Protein AF-A0A9P9IC84-F1 (afdb_monomer)

Secondary structure (DSSP, 8-state):
-HHHHHHHHHHHHHSS--EEEEEEESSTT-HHHHHHHHHHHHTT-SSGGG-EE---SSSS--EEEEEE-HHHHHHHTTSTTEEEEEEPTTBTTBPPP-GGGG----TT--TT-B---PPPTTS---GGGGTT--B--TTTTTT------SS---TT--

Organism: NCBI:txid1079267

pLDDT: mean 73.52, std 15.34, range [48.69, 95.19]

Mean predicted aligned error: 13.51 Å

Foldseek 3Di:
DVVVVVVVVVVVVQPDDFAKKKWFWPDQPDPVLVVVVVVVVCVQDPDPVQWDWDDDPDDDGIMIIHTDRPVVLVVQCPDNGTPHIGGDADDPVHHDDDCVVVDDDDPPDDPQFDDDDDDDPVPPDPPVNCPPVTDRDPCSCPPPDDDDDDPDDDPPDD

Nearest PDB structures (foldseek):
  6u9d-assembly2_X-2  TM=5.155E-01  e=2.986E-01  Saccharomyces cerevisiae
  1wey-assembly1_A  TM=4.799E-01  e=3.177E-01  Mus musculus
  6hyc-assembly2_B  TM=4.790E-01  e=2.029E+00  Homo sapiens
  8s8i-assembly1_j  TM=3.357E-01  e=2.764E+00  Saccharomyces cerevisiae S288C
  8tps-assembly1_A  TM=3.158E-01  e=2.158E+00  Fusarium vanettenii 77-13-4

Radius of gyration: 23.27 Å; Cα contacts (8 Å, |Δi|>4): 144; chains: 1; bounding box: 51×48×62 Å

Sequence (158 aa):
MLVQQKRRLQLRLQQQYLLPYVVYLTEGRNSTMVSELEAVLTGLVEEPADLYASNTNSLGMNFWTLPLNPDEANKLRKDAGVGSVMLQCGSDINPCFDPSTSLMWQEDAESQLSYVSWPNKVDRTPFSDIKGRYYFDDSNGKDVDVWIMDTGATIEHP

Solvent-accessible surface area (backbone atoms only — not comparable to full-atom values): 10230 Å² total; per-residue (Å²): 112,71,68,62,52,52,51,51,50,52,52,52,67,72,52,87,61,68,41,56,27,35,37,31,42,61,59,44,79,45,67,67,57,50,54,54,48,50,55,55,55,57,73,65,44,94,49,76,86,52,55,46,72,54,82,52,92,85,72,72,64,38,37,34,38,34,58,35,38,73,66,55,48,59,51,48,54,69,38,89,60,36,55,42,65,40,76,41,64,71,39,97,92,34,65,54,89,63,68,76,83,72,67,77,85,68,94,82,65,67,99,70,71,45,90,79,76,80,75,64,86,84,57,82,69,55,76,78,76,52,68,84,70,60,53,83,53,94,63,72,62,66,96,60,89,81,87,82,94,70,100,73,77,72,86,83,63,130

Structure (mmCIF, N/CA/C/O backbone):
data_AF-A0A9P9IC84-F1
#
_entry.id   AF-A0A9P9IC84-F1
#
loop_
_atom_site.group_PDB
_atom_site.id
_atom_site.type_symbol
_atom_site.label_atom_id
_atom_site.label_alt_id
_atom_site.label_comp_id
_atom_site.label_asym_id
_atom_site.label_entity_id
_atom_site.label_seq_id
_atom_site.pdbx_PDB_ins_code
_atom_site.Cartn_x
_atom_site.Cartn_y
_atom_site.Cartn_z
_atom_site.occupancy
_atom_site.B_iso_or_equiv
_atom_site.auth_seq_id
_atom_site.auth_comp_id
_atom_site.auth_asym_id
_atom_site.auth_atom_id
_atom_site.pdbx_PDB_model_num
ATOM 1 N N . MET A 1 1 ? -1.487 31.322 32.113 1.00 57.06 1 MET A N 1
ATOM 2 C CA . MET A 1 1 ? -2.520 31.152 31.061 1.00 57.06 1 MET A CA 1
ATOM 3 C C . MET A 1 1 ? -1.970 30.619 29.735 1.00 57.06 1 MET A C 1
ATOM 5 O O . MET A 1 1 ? -2.511 29.631 29.257 1.00 57.06 1 MET A O 1
ATOM 9 N N . LEU A 1 2 ? -0.882 31.169 29.175 1.00 56.03 2 LEU A N 1
ATOM 10 C CA . LEU A 1 2 ? -0.318 30.722 27.883 1.00 56.03 2 LEU A CA 1
ATOM 11 C C . LEU A 1 2 ? 0.085 29.233 27.811 1.00 56.03 2 LEU A C 1
ATOM 13 O O . LEU A 1 2 ? -0.114 28.591 26.784 1.00 56.03 2 LEU A O 1
ATOM 17 N N . VAL A 1 3 ? 0.604 28.654 28.898 1.00 63.59 3 VAL A N 1
ATOM 18 C CA . VAL A 1 3 ? 1.006 27.231 28.936 1.00 63.59 3 VAL A CA 1
ATOM 19 C C . VAL A 1 3 ? -0.207 26.292 28.863 1.00 63.59 3 VAL A C 1
ATOM 21 O O . VAL A 1 3 ? -0.166 25.280 28.171 1.00 63.59 3 VAL A O 1
ATOM 24 N N . GLN A 1 4 ? -1.326 26.650 29.502 1.00 56.31 4 GLN A N 1
ATOM 25 C CA . GLN A 1 4 ? -2.562 25.861 29.438 1.00 56.31 4 GLN A CA 1
ATOM 26 C C . GLN A 1 4 ? -3.266 25.985 28.078 1.00 56.31 4 GLN A C 1
ATOM 28 O O . GLN A 1 4 ? -3.849 25.008 27.616 1.00 56.31 4 GLN A O 1
ATOM 33 N N . GLN A 1 5 ? -3.172 27.141 27.408 1.00 55.41 5 GLN A N 1
ATOM 34 C CA . GLN A 1 5 ? -3.671 27.313 26.038 1.00 55.41 5 GLN A CA 1
ATOM 35 C C . GLN A 1 5 ? -2.848 26.517 25.017 1.00 55.41 5 GLN A C 1
ATOM 37 O O . GLN A 1 5 ? -3.443 25.829 24.193 1.00 55.41 5 GLN A O 1
ATOM 42 N N . LYS A 1 6 ? -1.508 26.508 25.115 1.00 54.41 6 LYS A N 1
ATOM 43 C CA . LYS A 1 6 ? -0.650 25.657 24.264 1.00 54.41 6 LYS A CA 1
ATOM 44 C C . LYS A 1 6 ? -0.914 24.165 24.477 1.00 54.41 6 LYS A C 1
ATOM 46 O O . LYS A 1 6 ? -1.019 23.430 23.503 1.00 54.41 6 LYS A O 1
ATOM 51 N N . ARG A 1 7 ? -1.108 23.728 25.727 1.00 53.84 7 ARG A N 1
ATOM 52 C CA . ARG A 1 7 ? -1.420 22.324 26.047 1.00 53.84 7 ARG A CA 1
ATOM 53 C C . ARG A 1 7 ? -2.807 21.910 25.544 1.00 53.84 7 ARG A C 1
ATOM 55 O O . ARG A 1 7 ? -2.958 20.800 25.058 1.00 53.84 7 ARG A O 1
ATOM 62 N N . ARG A 1 8 ? -3.801 22.808 25.594 1.00 54.12 8 ARG A N 1
ATOM 63 C CA . ARG A 1 8 ? -5.132 22.592 24.994 1.00 54.12 8 ARG A CA 1
ATOM 64 C C . ARG A 1 8 ? -5.100 22.578 23.464 1.00 54.12 8 ARG A C 1
ATOM 66 O O . ARG A 1 8 ? -5.858 21.817 22.880 1.00 54.12 8 ARG A O 1
ATOM 73 N N . LEU A 1 9 ? -4.234 23.369 22.825 1.00 52.88 9 LEU A N 1
ATOM 74 C CA . LEU A 1 9 ? -4.028 23.321 21.373 1.00 52.88 9 LEU A CA 1
ATOM 75 C C . LEU A 1 9 ? -3.306 22.036 20.943 1.00 52.88 9 LEU A C 1
ATOM 77 O O . LEU A 1 9 ? -3.726 21.415 19.980 1.00 52.88 9 LEU A O 1
ATOM 81 N N . GLN A 1 10 ? -2.283 21.595 21.683 1.00 53.53 10 GLN A N 1
ATOM 82 C CA . GLN A 1 10 ? -1.621 20.303 21.450 1.00 53.53 10 GLN A CA 1
ATOM 83 C C . GLN A 1 10 ? -2.564 19.116 21.679 1.00 53.53 10 GLN A C 1
ATOM 85 O O . GLN A 1 10 ? -2.571 18.199 20.872 1.00 53.53 10 GLN A O 1
ATOM 90 N N . LEU A 1 11 ? -3.402 19.149 22.721 1.00 48.69 11 LEU A N 1
ATOM 91 C CA . LEU A 1 11 ? -4.414 18.113 22.967 1.00 48.69 11 LEU A CA 1
ATOM 92 C C . LEU A 1 11 ? -5.549 18.134 21.925 1.00 48.69 11 LEU A C 1
ATOM 94 O O . LEU A 1 11 ? -6.046 17.075 21.565 1.00 48.69 11 LEU A O 1
ATOM 98 N N . ARG A 1 12 ? -5.921 19.308 21.389 1.00 49.94 12 ARG A N 1
ATOM 99 C CA . ARG A 1 12 ? -6.843 19.429 20.239 1.00 49.94 12 ARG A CA 1
ATOM 100 C C . ARG A 1 12 ? -6.223 19.017 18.906 1.00 49.94 12 ARG A C 1
ATOM 102 O O . ARG A 1 12 ? -6.961 18.657 18.011 1.00 49.94 12 ARG A O 1
ATOM 109 N N . LEU A 1 13 ? -4.902 19.086 18.763 1.00 50.75 13 LEU A N 1
ATOM 110 C CA . LEU A 1 13 ? -4.188 18.550 17.601 1.00 50.75 13 LEU A CA 1
ATOM 111 C C . LEU A 1 13 ? -3.962 17.033 17.718 1.00 50.75 13 LEU A C 1
ATOM 113 O O . LEU A 1 13 ? -3.782 16.372 16.705 1.00 50.75 13 LEU A O 1
ATOM 117 N N . GLN A 1 14 ? -3.989 16.482 18.937 1.00 50.88 14 GLN A N 1
ATOM 118 C CA . GLN A 1 14 ? -3.935 15.037 19.194 1.00 50.88 14 GLN A CA 1
ATOM 119 C C . GLN A 1 14 ? -5.298 14.339 19.070 1.00 50.88 14 GLN A C 1
ATOM 121 O O . GLN A 1 14 ? -5.339 13.125 18.913 1.00 50.88 14 GLN A O 1
ATOM 126 N N . GLN A 1 15 ? -6.407 15.079 19.107 1.00 52.25 15 GLN A N 1
ATOM 127 C CA . GLN A 1 15 ? -7.744 14.552 18.838 1.00 52.25 15 GLN A CA 1
ATOM 128 C C . GLN A 1 15 ? -8.185 14.938 17.416 1.00 52.25 15 GLN A C 1
ATOM 130 O O . GLN A 1 15 ? -8.255 16.120 17.105 1.00 52.25 15 GLN A O 1
ATOM 135 N N . GLN A 1 16 ? -8.561 13.934 16.611 1.00 59.78 16 GLN A N 1
ATOM 136 C CA . GLN A 1 16 ? -9.436 14.036 15.421 1.00 59.78 16 GLN A CA 1
ATOM 137 C C . GLN A 1 16 ? -8.843 14.387 14.044 1.00 59.78 16 GLN A C 1
ATOM 139 O O . GLN A 1 16 ? -9.568 14.913 13.206 1.00 59.78 16 GLN A O 1
ATOM 144 N N . TYR A 1 17 ? -7.598 14.029 13.730 1.00 77.62 17 TYR A N 1
ATOM 145 C CA . TYR A 1 17 ? -7.235 13.881 12.313 1.00 77.62 17 TYR A CA 1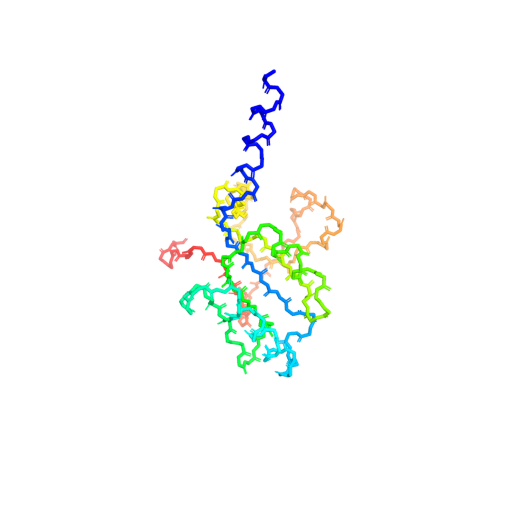
ATOM 146 C C . TYR A 1 17 ? -6.978 12.414 12.021 1.00 77.62 17 TYR A C 1
ATOM 148 O O . TYR A 1 17 ? -5.989 11.838 12.475 1.00 77.62 17 TYR A O 1
ATOM 156 N N . LEU A 1 18 ? -7.933 11.814 11.317 1.00 87.81 18 LEU A N 1
ATOM 157 C CA . LEU A 1 18 ? -7.755 10.511 10.715 1.00 87.81 18 LEU A CA 1
ATOM 158 C C . LEU A 1 18 ? -6.762 10.651 9.563 1.00 87.81 18 LEU A C 1
ATOM 160 O O . LEU A 1 18 ? -6.889 11.549 8.730 1.00 87.81 18 LEU A O 1
ATOM 164 N N . LEU A 1 19 ? -5.764 9.780 9.543 1.00 90.06 19 LEU A N 1
ATOM 165 C CA . LEU A 1 19 ? -4.748 9.735 8.506 1.00 90.06 19 LEU A CA 1
ATOM 166 C C . LEU A 1 19 ? -4.798 8.378 7.810 1.00 90.06 19 LEU A C 1
ATOM 168 O O . LEU A 1 19 ? -5.097 7.382 8.468 1.00 90.06 19 LEU A O 1
ATOM 172 N N . PRO A 1 20 ? -4.491 8.306 6.509 1.00 92.00 20 PRO A N 1
ATOM 173 C CA . PRO A 1 20 ? -4.493 7.038 5.803 1.00 92.00 20 PRO A CA 1
ATOM 174 C C . PRO A 1 20 ? -3.299 6.192 6.254 1.00 92.00 20 PRO A C 1
ATOM 176 O O . PRO A 1 20 ? -2.146 6.606 6.118 1.00 92.00 20 PRO A O 1
ATOM 179 N N . TYR A 1 21 ? -3.560 5.004 6.791 1.00 94.25 21 TYR A N 1
ATOM 180 C CA . TYR A 1 21 ? -2.532 4.030 7.154 1.00 94.25 21 TYR A CA 1
ATOM 181 C C . TYR A 1 21 ? -2.644 2.783 6.288 1.00 94.25 21 TYR A C 1
ATOM 183 O O . TYR A 1 21 ? -3.741 2.358 5.946 1.00 94.25 21 TYR A O 1
ATOM 191 N N . VAL A 1 22 ? -1.498 2.176 5.996 1.00 94.00 22 VAL A N 1
ATOM 192 C CA . VAL A 1 22 ? -1.370 0.841 5.417 1.00 94.00 22 VAL A CA 1
ATOM 193 C C . VAL A 1 22 ? -1.049 -0.146 6.535 1.00 94.00 22 VAL A C 1
ATOM 195 O O . VAL A 1 22 ? -0.108 0.069 7.307 1.00 94.00 22 VAL A O 1
ATOM 198 N N . VAL A 1 23 ? -1.817 -1.226 6.616 1.00 94.38 23 VAL A N 1
ATOM 199 C CA . VAL A 1 23 ? -1.660 -2.301 7.599 1.00 94.38 23 VAL A CA 1
ATOM 200 C C . VAL A 1 23 ? -1.267 -3.582 6.877 1.00 94.38 23 VAL A C 1
ATOM 202 O O . VAL A 1 23 ? -1.912 -3.967 5.905 1.00 94.38 23 VAL A O 1
ATOM 205 N N . TYR A 1 24 ? -0.229 -4.252 7.373 1.00 91.38 24 TYR A N 1
ATOM 206 C CA . TYR A 1 24 ? 0.219 -5.557 6.893 1.00 91.38 24 TYR A CA 1
ATOM 207 C C . TYR A 1 24 ? 0.138 -6.588 8.013 1.00 91.38 24 TYR A C 1
ATOM 209 O O . TYR A 1 24 ? 0.455 -6.288 9.166 1.00 91.38 24 TYR A O 1
ATOM 217 N N . LEU A 1 25 ? -0.209 -7.821 7.658 1.00 89.44 25 LEU A N 1
ATOM 218 C CA . LEU A 1 25 ? -0.117 -8.971 8.555 1.00 89.44 25 LEU A CA 1
ATOM 219 C C . LEU A 1 25 ? 1.331 -9.419 8.758 1.00 89.44 25 LEU A C 1
ATOM 221 O O . LEU A 1 25 ? 2.171 -9.269 7.871 1.00 89.44 25 LEU A O 1
ATOM 225 N N . THR A 1 26 ? 1.590 -10.052 9.900 1.00 85.44 26 THR A N 1
ATOM 226 C CA . THR A 1 26 ? 2.853 -10.764 10.151 1.00 85.44 26 THR A CA 1
ATOM 227 C C . THR A 1 26 ? 2.992 -11.972 9.218 1.00 85.44 26 THR A C 1
ATOM 229 O O . THR A 1 26 ? 4.069 -12.232 8.688 1.00 85.44 26 THR A O 1
ATOM 232 N N . GLU A 1 27 ? 1.882 -12.670 8.955 1.00 79.25 27 GLU A N 1
ATOM 233 C CA . GLU A 1 27 ? 1.802 -13.810 8.037 1.00 79.25 27 GLU A CA 1
ATOM 234 C C . GLU A 1 27 ? 0.710 -13.576 6.983 1.00 79.25 27 GLU A C 1
ATOM 236 O O . GLU A 1 27 ? -0.433 -14.010 7.121 1.00 79.25 27 GLU A O 1
ATOM 241 N N . GLY A 1 28 ? 1.060 -12.893 5.891 1.00 64.94 28 GLY A N 1
ATOM 242 C CA . GLY A 1 28 ? 0.108 -12.410 4.878 1.00 64.94 28 GLY A CA 1
ATOM 243 C C . GLY A 1 28 ? -0.685 -13.461 4.084 1.00 64.94 28 GLY A C 1
ATOM 244 O O . GLY A 1 28 ? -1.402 -13.076 3.165 1.00 64.94 28 GLY A O 1
ATOM 245 N N . ARG A 1 29 ? -0.558 -14.761 4.394 1.00 67.69 29 ARG A N 1
ATOM 246 C CA . ARG A 1 29 ? -1.269 -15.869 3.719 1.00 67.69 29 ARG A CA 1
ATOM 247 C C . ARG A 1 29 ? -2.096 -16.756 4.655 1.00 67.69 29 ARG A C 1
ATOM 249 O O . ARG A 1 29 ? -2.762 -17.670 4.176 1.00 67.69 29 ARG A O 1
ATOM 256 N N . ASN A 1 30 ? -2.051 -16.530 5.968 1.00 80.56 30 ASN A N 1
ATOM 257 C CA . ASN A 1 30 ? -2.829 -17.322 6.914 1.00 80.56 30 ASN A CA 1
ATOM 258 C C . ASN A 1 30 ? -4.289 -16.845 6.889 1.00 80.56 30 ASN A C 1
ATOM 260 O O . ASN A 1 30 ? -4.595 -15.764 7.387 1.00 80.56 30 ASN A O 1
ATOM 264 N N . SER A 1 31 ? -5.187 -17.642 6.300 1.00 81.94 31 SER A N 1
ATOM 265 C CA . SER A 1 31 ? -6.598 -17.269 6.118 1.00 81.94 31 SER A CA 1
ATOM 266 C C . SER A 1 31 ? -7.305 -16.926 7.428 1.00 81.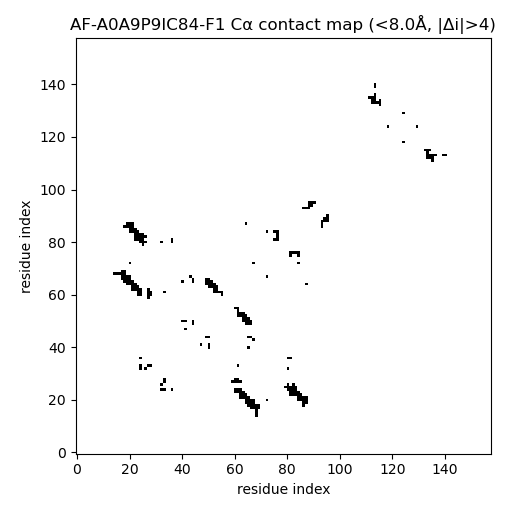94 31 SER A C 1
ATOM 268 O O . SER A 1 31 ? -8.152 -16.041 7.444 1.00 81.94 31 SER A O 1
ATOM 270 N N . THR A 1 32 ? -6.941 -17.588 8.528 1.00 86.00 32 THR A N 1
ATOM 271 C CA . THR A 1 32 ? -7.510 -17.303 9.851 1.00 86.00 32 THR A CA 1
ATOM 272 C C . THR A 1 32 ? -7.084 -15.922 10.338 1.00 86.00 32 THR A C 1
ATOM 274 O O . THR A 1 32 ? -7.936 -15.124 10.712 1.00 86.00 32 THR A O 1
ATOM 277 N N . MET A 1 33 ? -5.791 -15.593 10.243 1.00 85.38 33 MET A N 1
ATOM 278 C CA . MET A 1 33 ? -5.280 -14.276 10.651 1.00 85.38 33 MET A CA 1
ATOM 279 C C . MET A 1 33 ? -5.818 -13.144 9.770 1.00 85.38 33 MET A C 1
ATOM 281 O O . MET A 1 33 ? -6.056 -12.045 10.260 1.00 85.38 33 MET A O 1
ATOM 285 N N . VAL A 1 34 ? -6.030 -13.413 8.478 1.00 87.00 34 VAL A N 1
ATOM 286 C CA . VAL A 1 34 ? -6.679 -12.475 7.550 1.00 87.00 34 VAL A CA 1
ATOM 287 C C . VAL A 1 34 ? -8.087 -12.139 8.029 1.00 87.00 34 VAL A C 1
ATOM 289 O O . VAL A 1 34 ? -8.389 -10.965 8.220 1.00 87.00 34 VAL A O 1
ATOM 292 N N . SER A 1 35 ? -8.926 -13.147 8.285 1.00 87.50 35 SER A N 1
ATOM 293 C CA . SER A 1 35 ? -10.301 -12.914 8.739 1.00 87.50 35 SER A CA 1
ATOM 294 C C . SER A 1 35 ? -10.372 -12.267 10.127 1.00 87.50 35 SER A C 1
ATOM 296 O O . SER A 1 35 ? -11.232 -11.419 10.362 1.00 87.50 35 SER A O 1
ATOM 298 N N . GLU A 1 36 ? -9.472 -12.633 11.044 1.00 89.12 36 GLU A N 1
ATOM 299 C CA . GLU A 1 36 ? -9.383 -12.014 12.373 1.00 89.12 36 GLU A CA 1
ATOM 300 C C . GLU A 1 36 ? -9.005 -10.531 12.281 1.00 89.12 36 GLU A C 1
ATOM 302 O O . GLU A 1 36 ? -9.669 -9.690 12.892 1.00 89.12 36 GLU A O 1
ATOM 307 N N . LEU A 1 37 ? -7.988 -10.190 11.481 1.00 89.56 37 LEU A N 1
ATOM 308 C CA . LEU A 1 37 ? -7.589 -8.799 11.289 1.00 89.56 37 LEU A CA 1
ATOM 309 C C . LEU A 1 37 ? -8.679 -7.999 10.565 1.00 89.56 37 LEU A C 1
ATOM 311 O O . LEU A 1 37 ? -8.970 -6.881 10.979 1.00 89.56 37 LEU A O 1
ATOM 315 N N . GLU A 1 38 ? -9.324 -8.551 9.536 1.00 89.62 38 GLU A N 1
ATOM 316 C CA . GLU A 1 38 ? -10.435 -7.875 8.851 1.00 89.62 38 GLU A CA 1
ATOM 317 C C . GLU A 1 38 ? -11.576 -7.521 9.803 1.00 89.62 38 GLU A C 1
ATOM 319 O O . GLU A 1 38 ? -12.108 -6.412 9.727 1.00 89.62 38 GLU A O 1
ATOM 324 N N . ALA A 1 39 ? -11.922 -8.412 10.735 1.00 90.94 39 ALA A N 1
ATOM 325 C CA . ALA A 1 39 ? -12.937 -8.128 11.744 1.00 90.94 39 ALA A CA 1
ATOM 326 C C . ALA A 1 39 ? -12.521 -6.966 12.664 1.00 90.94 39 ALA A C 1
ATOM 328 O O . ALA A 1 39 ? -13.341 -6.093 12.961 1.00 90.94 39 ALA A O 1
ATOM 329 N N . VAL A 1 40 ? -11.247 -6.918 13.073 1.00 91.94 40 VAL A N 1
ATOM 330 C CA . VAL A 1 40 ? -10.699 -5.807 13.869 1.00 91.94 40 VAL A CA 1
ATOM 331 C C . VAL A 1 40 ? -10.746 -4.498 13.083 1.00 91.94 40 VAL A C 1
ATOM 333 O O . VAL A 1 40 ? -11.248 -3.501 13.597 1.00 91.94 40 VAL A O 1
ATOM 336 N N . LEU A 1 41 ? -10.259 -4.492 11.841 1.00 93.38 41 LEU A N 1
ATOM 337 C CA . LEU A 1 41 ? -10.183 -3.292 11.004 1.00 93.38 41 LEU A CA 1
ATOM 338 C C . LEU A 1 41 ? -11.570 -2.761 10.625 1.00 93.38 41 LEU A C 1
ATOM 340 O O . LEU A 1 41 ? -11.785 -1.553 10.647 1.00 93.38 41 LEU A O 1
ATOM 344 N N . THR A 1 42 ? -12.529 -3.651 10.359 1.00 93.06 42 THR A N 1
ATOM 345 C CA . THR A 1 42 ? -13.928 -3.273 10.097 1.00 93.06 42 THR A CA 1
ATOM 346 C C . THR A 1 42 ? -14.550 -2.572 11.306 1.00 93.06 42 THR A C 1
ATOM 348 O O . THR A 1 42 ? -15.333 -1.645 11.144 1.00 93.06 42 THR A O 1
ATOM 351 N N . GLY A 1 43 ? -14.173 -2.963 12.527 1.00 90.38 43 GLY A N 1
ATOM 352 C CA . GLY A 1 43 ? -14.627 -2.303 13.754 1.00 90.38 43 GLY A CA 1
ATOM 353 C C . GLY A 1 43 ? -14.008 -0.924 14.014 1.00 90.38 43 GLY A C 1
ATOM 354 O O . GLY A 1 43 ? -14.429 -0.253 14.955 1.00 90.38 43 GLY A O 1
ATOM 355 N N . LEU A 1 44 ? -13.009 -0.512 13.227 1.00 90.38 44 LEU A N 1
ATOM 356 C CA . LEU A 1 44 ? -12.319 0.776 13.358 1.00 90.38 44 LEU A CA 1
ATOM 357 C C . LEU A 1 44 ? -12.781 1.822 12.337 1.00 90.38 44 LEU A C 1
A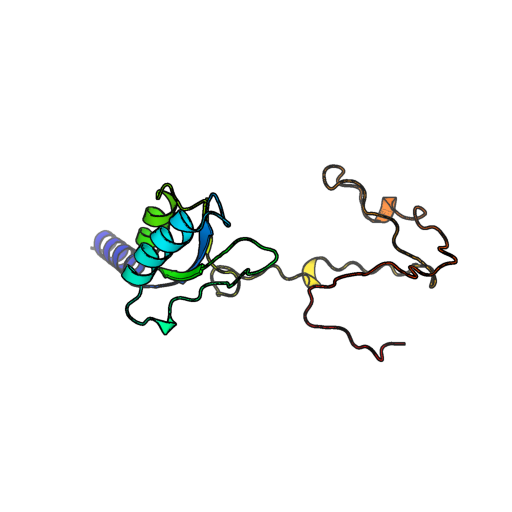TOM 359 O O . LEU A 1 44 ? -12.395 2.981 12.460 1.00 90.38 44 LEU A O 1
ATOM 363 N N . VAL A 1 45 ? -13.593 1.433 11.352 1.00 90.75 45 VAL A N 1
ATOM 364 C CA . VAL A 1 45 ? -14.151 2.345 10.347 1.00 90.75 45 VAL A CA 1
ATOM 365 C C . VAL A 1 45 ? -15.640 2.568 10.596 1.00 90.75 45 VAL A C 1
ATOM 367 O O . VAL A 1 45 ? -16.356 1.650 10.992 1.00 90.75 45 VAL A O 1
ATOM 370 N N . GLU A 1 46 ? -16.113 3.797 10.380 1.00 87.38 46 GLU A N 1
ATOM 371 C CA . GLU A 1 46 ? -17.547 4.114 10.460 1.00 87.38 46 GLU A CA 1
ATOM 372 C C . GLU A 1 46 ? -18.270 3.680 9.180 1.00 87.38 46 GLU A C 1
ATOM 374 O O . GLU A 1 46 ? -19.336 3.069 9.240 1.00 87.38 46 GLU A O 1
ATOM 379 N N . GLU A 1 47 ? -17.651 3.942 8.026 1.00 88.00 47 GLU A N 1
ATOM 380 C CA . GLU A 1 47 ? -18.175 3.587 6.714 1.00 88.00 47 GLU A CA 1
ATOM 381 C C . GLU A 1 47 ? -17.348 2.446 6.101 1.00 88.00 47 GLU A C 1
ATOM 383 O O . GLU A 1 47 ? -16.123 2.550 6.012 1.00 88.00 47 GLU A O 1
ATOM 388 N N . PRO A 1 48 ? -17.972 1.367 5.592 1.00 87.81 48 PRO A N 1
ATOM 389 C CA . PRO A 1 48 ? -17.240 0.264 4.963 1.00 87.81 48 PRO A CA 1
ATOM 390 C C . PRO A 1 48 ? -16.353 0.691 3.784 1.00 87.81 48 PRO A C 1
ATOM 392 O O . PRO A 1 48 ? -15.373 0.019 3.480 1.00 87.81 48 PRO A O 1
ATOM 395 N N . ALA A 1 49 ? -16.688 1.802 3.119 1.00 89.25 49 ALA A N 1
ATOM 396 C CA . ALA A 1 49 ? -15.915 2.355 2.008 1.00 89.25 49 ALA A CA 1
ATOM 397 C C . ALA A 1 49 ? -14.537 2.902 2.428 1.00 89.25 49 ALA A C 1
ATOM 399 O O . ALA A 1 49 ? -13.660 3.042 1.576 1.00 89.25 49 ALA A O 1
ATOM 400 N N . ASP A 1 50 ? -14.336 3.179 3.717 1.00 91.69 50 ASP A N 1
ATOM 401 C CA . ASP A 1 50 ? -13.070 3.679 4.256 1.00 91.69 50 ASP A CA 1
ATOM 402 C C . ASP A 1 50 ? -12.035 2.567 4.468 1.00 91.69 50 ASP A C 1
ATOM 404 O O . ASP A 1 50 ? -10.859 2.849 4.697 1.00 91.69 50 ASP A O 1
ATOM 408 N N . LEU A 1 51 ? -12.454 1.302 4.379 1.00 93.88 51 LEU A N 1
ATOM 409 C CA . LEU A 1 51 ? -11.576 0.146 4.456 1.00 93.88 51 LEU A CA 1
ATOM 410 C C . LEU A 1 51 ? -11.367 -0.443 3.063 1.00 93.88 51 LEU A C 1
ATOM 412 O O . LEU A 1 51 ? -12.248 -1.078 2.486 1.00 93.88 51 LEU A O 1
ATOM 416 N N . TYR A 1 52 ? -10.153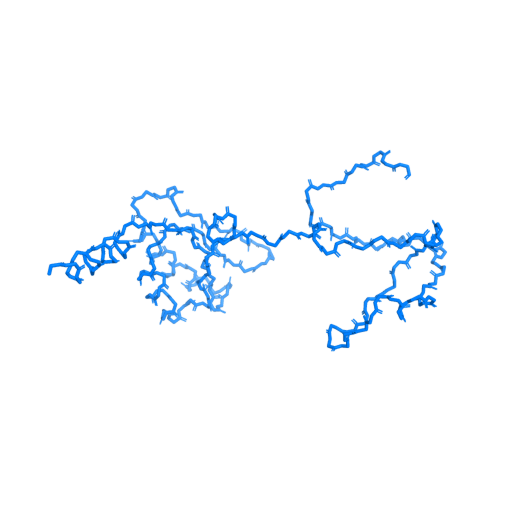 -0.302 2.547 1.00 92.50 52 TYR A N 1
ATOM 417 C CA . TYR A 1 52 ? -9.714 -1.045 1.374 1.00 92.50 52 TYR A CA 1
ATOM 418 C C . TYR A 1 52 ? -8.905 -2.264 1.807 1.00 92.50 52 TYR A C 1
ATOM 420 O O . TYR A 1 52 ? -8.014 -2.158 2.648 1.00 92.50 52 TYR A O 1
ATOM 428 N N . ALA A 1 53 ? -9.189 -3.407 1.188 1.00 89.88 53 ALA A N 1
ATOM 429 C CA . ALA A 1 53 ? -8.435 -4.643 1.335 1.00 89.88 53 ALA A CA 1
ATOM 430 C C . ALA A 1 53 ? -7.840 -5.031 -0.020 1.00 89.88 53 ALA A C 1
ATOM 432 O O . ALA A 1 53 ? -8.549 -5.117 -1.026 1.00 89.88 53 ALA A O 1
ATOM 433 N N . SER A 1 54 ? -6.537 -5.292 -0.060 1.00 86.44 54 SER A N 1
ATOM 434 C CA . SER A 1 54 ? -5.915 -5.869 -1.246 1.00 86.44 54 SER A CA 1
ATOM 435 C C . SER A 1 54 ? -6.358 -7.322 -1.412 1.00 86.44 54 SER A C 1
ATOM 437 O O . SER A 1 54 ? -6.342 -8.079 -0.444 1.00 86.44 54 SER A O 1
ATOM 439 N N . ASN A 1 55 ? -6.661 -7.742 -2.636 1.00 72.69 55 ASN A N 1
ATOM 440 C CA . ASN A 1 55 ? -6.990 -9.132 -2.934 1.00 72.69 55 ASN A CA 1
ATOM 441 C C . ASN A 1 55 ? -5.822 -9.812 -3.664 1.00 72.69 55 ASN A C 1
ATOM 443 O O . ASN A 1 55 ? -5.679 -9.661 -4.879 1.00 72.69 55 ASN A O 1
ATOM 447 N N . THR A 1 56 ? -4.981 -10.562 -2.944 1.00 67.00 56 THR A N 1
ATOM 448 C CA . THR A 1 56 ? -3.862 -11.298 -3.556 1.00 67.00 56 THR A CA 1
ATOM 449 C C . THR A 1 56 ? -4.192 -12.785 -3.708 1.00 67.00 56 THR A C 1
ATOM 451 O O . THR A 1 56 ? -3.646 -13.633 -3.007 1.00 67.00 56 THR A O 1
ATOM 454 N N . ASN A 1 57 ? -5.084 -13.116 -4.647 1.00 59.91 57 ASN A N 1
ATOM 455 C CA . ASN A 1 57 ? -5.485 -14.501 -4.952 1.00 59.91 57 ASN A CA 1
ATOM 456 C C . ASN A 1 57 ? -4.352 -15.405 -5.492 1.00 59.91 57 ASN A C 1
ATOM 458 O O . ASN A 1 57 ? -4.516 -16.622 -5.523 1.0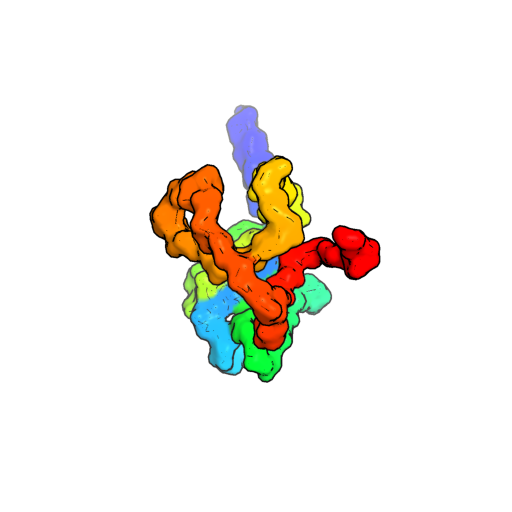0 59.91 57 ASN A O 1
ATOM 462 N N . SER A 1 58 ? -3.225 -14.853 -5.955 1.00 52.88 58 SER A N 1
ATOM 463 C CA . SER A 1 58 ? -2.176 -15.632 -6.638 1.00 52.88 58 SER A CA 1
ATOM 464 C C . SER A 1 58 ? -0.755 -15.334 -6.156 1.00 52.88 58 SER A C 1
ATOM 466 O O . SER A 1 58 ? 0.006 -16.268 -5.910 1.00 52.88 58 SER A O 1
ATOM 468 N N . LEU A 1 59 ? -0.377 -14.065 -5.980 1.00 52.25 59 LEU A N 1
ATOM 469 C CA . LEU A 1 59 ? 0.958 -13.654 -5.536 1.00 52.25 59 LEU A CA 1
ATOM 470 C C . LEU A 1 59 ? 0.862 -12.329 -4.771 1.00 52.25 59 LEU A C 1
ATOM 472 O O . LEU A 1 59 ? 0.381 -11.338 -5.307 1.00 52.25 59 LEU A O 1
ATOM 476 N N . GLY A 1 60 ? 1.324 -12.310 -3.522 1.00 65.31 60 GLY A N 1
ATOM 477 C CA . GLY A 1 60 ? 1.411 -11.090 -2.722 1.00 65.31 60 GLY A CA 1
ATOM 478 C C . GLY A 1 60 ? 1.221 -11.333 -1.230 1.00 65.31 60 GLY A C 1
ATOM 479 O O . GLY A 1 60 ? 1.034 -12.470 -0.789 1.00 65.31 60 GLY A O 1
ATO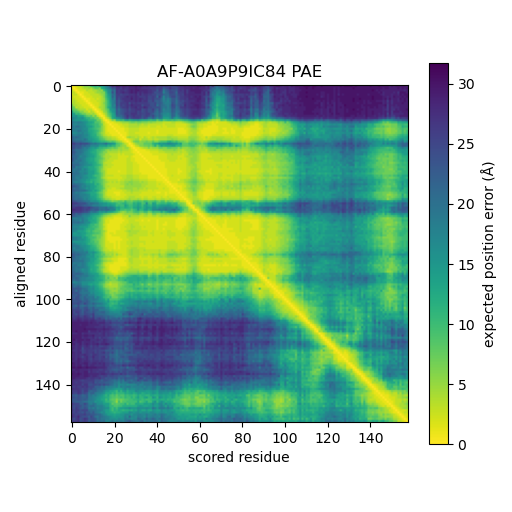M 480 N N . MET A 1 61 ? 1.338 -10.253 -0.463 1.00 75.50 61 MET A N 1
ATOM 481 C CA . MET A 1 61 ? 0.883 -10.177 0.921 1.00 75.50 61 MET A CA 1
ATOM 482 C C . MET A 1 61 ? -0.381 -9.328 0.939 1.00 75.50 61 MET A C 1
ATOM 484 O O . MET A 1 61 ? -0.391 -8.263 0.319 1.00 75.50 61 MET A O 1
ATOM 488 N N . ASN A 1 62 ? -1.403 -9.769 1.671 1.00 85.38 62 ASN A N 1
ATOM 489 C CA . ASN A 1 62 ? -2.569 -8.929 1.904 1.00 85.38 62 ASN A CA 1
ATOM 490 C C . ASN A 1 62 ? -2.176 -7.691 2.724 1.00 85.38 62 ASN A C 1
ATOM 492 O O . ASN A 1 62 ? -1.436 -7.787 3.710 1.00 85.38 62 ASN A O 1
ATOM 496 N N . PHE A 1 63 ? -2.692 -6.542 2.308 1.00 90.44 63 PHE A N 1
ATOM 497 C CA . PHE A 1 63 ? -2.623 -5.285 3.027 1.00 90.44 63 PHE A CA 1
ATOM 498 C C . PHE A 1 63 ? -3.986 -4.604 3.037 1.00 90.44 63 PHE A C 1
ATOM 500 O O . PHE A 1 63 ? -4.816 -4.809 2.149 1.00 90.44 63 PHE A O 1
ATOM 507 N N . TRP A 1 64 ? -4.179 -3.746 4.028 1.00 93.44 64 TRP A N 1
ATOM 508 C CA . TRP A 1 64 ? -5.364 -2.914 4.148 1.00 93.44 64 TRP A CA 1
ATOM 509 C C . TRP A 1 64 ? -4.962 -1.459 4.188 1.00 93.44 64 TRP A C 1
ATOM 511 O O . TRP A 1 64 ? -3.903 -1.129 4.724 1.00 93.44 64 TRP A O 1
ATOM 521 N N . THR A 1 65 ? -5.812 -0.593 3.654 1.00 93.81 65 THR A N 1
ATOM 522 C CA . THR A 1 65 ? -5.684 0.844 3.870 1.00 93.81 65 THR A CA 1
ATOM 523 C C . THR A 1 65 ? -6.944 1.382 4.505 1.00 93.81 65 THR A C 1
ATOM 525 O O . THR A 1 65 ? -8.036 1.101 4.013 1.00 93.81 65 THR A O 1
ATOM 528 N N . LEU A 1 66 ? -6.781 2.135 5.589 1.00 95.19 66 LEU A N 1
ATOM 529 C CA . LEU A 1 66 ? -7.889 2.728 6.326 1.00 95.19 66 LEU A CA 1
ATOM 530 C C . LEU A 1 66 ? -7.470 4.014 7.055 1.00 95.19 66 LEU A C 1
ATOM 532 O O . LEU A 1 66 ? -6.296 4.162 7.422 1.00 95.19 66 LEU A O 1
ATOM 536 N N . PRO A 1 67 ? -8.408 4.949 7.272 1.00 93.50 67 PRO A N 1
ATOM 537 C CA . PRO A 1 67 ? -8.187 6.123 8.096 1.00 93.50 67 PRO A CA 1
ATOM 538 C C . PRO A 1 67 ? -8.079 5.731 9.575 1.00 93.50 67 PRO A C 1
ATOM 540 O O . PRO A 1 67 ? -8.990 5.126 10.126 1.00 93.50 67 PRO A O 1
ATOM 543 N N . LEU A 1 68 ? -6.984 6.106 10.238 1.00 93.06 68 LEU A N 1
ATOM 544 C CA . LEU A 1 68 ? -6.801 5.912 11.682 1.00 93.06 68 LEU A CA 1
ATOM 545 C C . LEU A 1 68 ? -6.295 7.189 12.330 1.00 93.06 68 LEU A C 1
ATOM 547 O O . LEU A 1 68 ? -5.517 7.942 11.732 1.00 93.06 68 LEU A O 1
ATOM 551 N N . ASN A 1 69 ? -6.643 7.398 13.594 1.00 91.44 69 ASN A N 1
ATOM 552 C CA . ASN A 1 69 ? -5.889 8.343 14.407 1.00 91.44 69 ASN A CA 1
ATOM 553 C C . ASN A 1 69 ? -4.558 7.712 14.888 1.00 91.44 69 ASN A C 1
ATOM 555 O O . ASN A 1 69 ? -4.394 6.486 14.8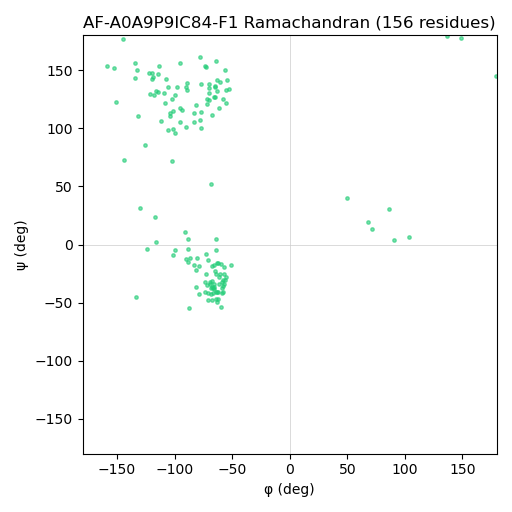94 1.00 91.44 69 ASN A O 1
ATOM 559 N N . PRO A 1 70 ? -3.574 8.528 15.313 1.00 90.19 70 PRO A N 1
ATOM 560 C CA . PRO A 1 70 ? -2.273 8.013 15.742 1.00 90.19 70 PRO A CA 1
ATOM 561 C C . PRO A 1 70 ? -2.337 7.013 16.906 1.00 90.19 70 PRO A C 1
ATOM 563 O O . PRO A 1 70 ? -1.491 6.119 16.991 1.00 90.19 70 PRO A O 1
ATOM 566 N N . ASP A 1 71 ? -3.321 7.141 17.798 1.00 91.50 71 ASP A N 1
ATOM 567 C CA . ASP A 1 71 ? -3.479 6.247 18.946 1.00 91.50 71 ASP A CA 1
ATOM 568 C C . ASP A 1 71 ? -4.001 4.870 18.522 1.00 91.50 71 ASP A C 1
ATOM 570 O O . ASP A 1 71 ? -3.498 3.854 19.005 1.00 91.50 71 ASP A O 1
ATOM 574 N N . GLU A 1 72 ? -4.953 4.810 17.591 1.00 93.00 72 GLU A N 1
ATOM 575 C CA . GLU A 1 72 ? -5.421 3.570 16.958 1.00 93.00 72 GLU A CA 1
ATOM 576 C C . GLU A 1 72 ? -4.300 2.882 16.188 1.00 93.00 72 GLU A C 1
ATOM 578 O O . GLU A 1 72 ? -4.052 1.696 16.407 1.00 93.00 72 GLU A O 1
ATOM 583 N N . ALA A 1 73 ? -3.548 3.631 15.376 1.00 93.56 73 ALA A N 1
ATOM 584 C CA . ALA A 1 73 ? -2.393 3.090 14.667 1.00 93.56 73 ALA A CA 1
ATOM 585 C C . ALA A 1 73 ? -1.353 2.510 15.646 1.00 93.56 73 ALA A C 1
ATOM 587 O O . ALA A 1 73 ? -0.816 1.425 15.426 1.00 93.56 73 ALA A O 1
ATOM 588 N N . ASN A 1 74 ? -1.091 3.189 16.768 1.00 93.25 74 ASN A N 1
ATOM 589 C CA . ASN A 1 74 ? -0.188 2.696 17.813 1.00 93.25 74 ASN A CA 1
ATOM 590 C C . ASN A 1 74 ? -0.716 1.466 18.561 1.00 93.25 74 ASN A C 1
ATOM 592 O O . ASN A 1 74 ? 0.091 0.659 19.028 1.00 93.25 74 ASN A O 1
ATOM 596 N N . LYS A 1 75 ? -2.037 1.329 18.714 1.00 93.00 75 LYS A N 1
ATOM 597 C CA . LYS A 1 75 ? -2.657 0.130 19.291 1.00 93.00 75 LYS A CA 1
ATOM 598 C C . LYS A 1 75 ? -2.540 -1.050 18.330 1.00 93.00 75 LYS A C 1
ATOM 600 O O . LYS A 1 75 ? -2.056 -2.093 18.753 1.00 93.00 75 LYS A O 1
ATOM 605 N N . LEU A 1 76 ? -2.874 -0.857 17.054 1.00 94.38 76 LEU A N 1
ATOM 606 C CA . LEU A 1 76 ? -2.775 -1.895 16.023 1.00 94.38 76 LEU A CA 1
ATOM 607 C C . LEU A 1 76 ? -1.348 -2.426 15.857 1.00 94.38 76 LEU A C 1
ATOM 609 O O . LEU A 1 76 ? -1.167 -3.626 15.721 1.00 94.38 76 LEU A O 1
ATOM 613 N N . ARG A 1 77 ? -0.316 -1.576 15.969 1.00 93.94 77 ARG A N 1
ATOM 614 C CA . ARG A 1 77 ? 1.097 -2.022 15.949 1.00 93.94 77 ARG A CA 1
ATOM 615 C C . ARG A 1 77 ? 1.459 -3.049 17.025 1.00 93.94 77 ARG A C 1
ATOM 617 O O . ARG A 1 77 ? 2.517 -3.659 16.933 1.00 93.94 77 ARG A O 1
ATOM 624 N N . LYS A 1 78 ? 0.659 -3.155 18.086 1.00 91.88 78 LYS A N 1
ATOM 625 C CA . LYS A 1 78 ? 0.890 -4.076 19.204 1.00 91.88 78 LYS A CA 1
ATOM 626 C C . LYS A 1 78 ? 0.046 -5.343 19.097 1.00 91.88 78 LYS A C 1
ATOM 628 O O . LYS A 1 78 ? 0.189 -6.213 19.952 1.00 91.88 78 LYS A O 1
ATOM 633 N N . ASP A 1 79 ? -0.841 -5.423 18.110 1.00 89.50 79 ASP A N 1
ATOM 634 C CA . ASP A 1 79 ? -1.632 -6.616 17.851 1.00 89.50 79 ASP A CA 1
ATOM 635 C C . ASP A 1 79 ? -0.724 -7.727 17.303 1.00 89.50 79 ASP A C 1
ATOM 637 O O . ASP A 1 79 ? 0.111 -7.485 16.432 1.00 89.50 79 ASP A O 1
ATOM 641 N N . ALA A 1 80 ? -0.867 -8.947 17.825 1.00 82.31 80 ALA A N 1
ATOM 642 C CA . ALA A 1 80 ? -0.018 -10.079 17.459 1.00 82.31 80 ALA A CA 1
ATOM 643 C C . ALA A 1 80 ? -0.163 -10.484 15.979 1.00 82.31 80 ALA A C 1
ATOM 645 O O . ALA A 1 80 ? 0.772 -11.048 15.402 1.00 82.31 80 ALA A O 1
ATOM 646 N N . GLY A 1 81 ? -1.307 -10.186 15.356 1.00 86.00 81 GLY A N 1
ATOM 647 C CA . GLY A 1 81 ? -1.541 -10.458 13.939 1.00 86.00 81 GLY A CA 1
ATOM 648 C C . GLY A 1 81 ? -0.894 -9.444 12.994 1.00 86.00 81 GLY A C 1
ATOM 649 O O . GLY A 1 81 ? -0.701 -9.742 11.814 1.00 86.00 81 GLY A O 1
ATOM 650 N N . VAL A 1 82 ? -0.529 -8.261 13.492 1.00 91.19 82 VAL A N 1
ATOM 651 C CA . VAL A 1 82 ? -0.098 -7.127 12.671 1.00 91.19 82 VAL A CA 1
ATOM 652 C C . VAL A 1 82 ? 1.425 -7.078 12.562 1.00 91.19 82 VAL A C 1
ATOM 654 O O . VAL A 1 82 ? 2.137 -6.848 13.536 1.00 91.19 82 VAL A O 1
ATOM 657 N N . GLY A 1 83 ? 1.926 -7.223 11.337 1.00 90.69 83 GLY A N 1
ATOM 658 C CA . GLY A 1 83 ? 3.352 -7.150 11.029 1.00 90.69 83 GLY A CA 1
ATOM 659 C C . GLY A 1 83 ? 3.843 -5.710 10.910 1.00 90.69 83 GLY A C 1
ATOM 660 O O . GLY A 1 83 ? 4.954 -5.390 11.333 1.00 90.69 83 GLY A O 1
ATOM 661 N N . SER A 1 84 ? 3.022 -4.812 10.352 1.00 93.56 84 SER A N 1
ATOM 662 C CA . SER A 1 84 ? 3.336 -3.380 10.338 1.00 93.56 84 SER A CA 1
ATOM 663 C C . SER A 1 84 ? 2.108 -2.488 10.149 1.00 93.56 84 SER A C 1
ATOM 665 O O . SER A 1 84 ? 1.115 -2.884 9.545 1.00 93.56 84 SER A O 1
ATOM 667 N N . VAL A 1 85 ? 2.213 -1.254 10.656 1.00 95.12 85 VAL A N 1
ATOM 668 C CA . VAL A 1 85 ? 1.256 -0.162 10.423 1.00 95.12 85 VAL A CA 1
ATOM 669 C C . VAL A 1 85 ? 2.041 1.082 10.038 1.00 95.12 85 VAL A C 1
ATOM 671 O O . VAL A 1 85 ? 2.748 1.674 10.871 1.00 95.12 85 VAL A O 1
ATOM 674 N N . MET A 1 86 ? 1.922 1.484 8.781 1.00 93.12 86 MET A N 1
ATOM 675 C CA . MET A 1 86 ? 2.688 2.574 8.186 1.00 93.12 86 MET A CA 1
ATOM 676 C C . MET A 1 86 ? 1.752 3.658 7.691 1.00 93.12 86 MET A C 1
ATOM 678 O O . MET A 1 86 ? 0.676 3.368 7.190 1.00 93.12 86 MET A O 1
ATOM 682 N N . LEU A 1 87 ? 2.151 4.915 7.844 1.00 91.75 87 LEU A N 1
ATOM 683 C CA . LEU A 1 87 ? 1.409 6.010 7.237 1.00 91.75 87 LEU A CA 1
ATOM 684 C C . LEU A 1 87 ? 1.475 5.832 5.712 1.00 91.75 87 LEU A C 1
ATOM 686 O O . LEU A 1 87 ? 2.554 5.569 5.175 1.00 91.75 87 LEU A O 1
ATOM 690 N N . GLN A 1 88 ? 0.343 5.927 5.021 1.00 89.94 88 GLN A N 1
ATOM 691 C CA . GLN A 1 88 ? 0.314 5.821 3.567 1.00 89.94 88 GLN A CA 1
ATOM 692 C C . GLN A 1 88 ? 1.084 7.002 2.974 1.00 89.94 88 GLN A C 1
ATOM 694 O O . GLN A 1 88 ? 0.975 8.138 3.453 1.00 89.94 88 GLN A O 1
ATOM 699 N N . CYS A 1 89 ? 1.921 6.731 1.975 1.00 85.25 89 CYS A N 1
ATOM 700 C CA . CYS A 1 89 ? 2.584 7.810 1.259 1.00 85.25 89 CYS A CA 1
ATOM 701 C C . CYS A 1 89 ? 1.578 8.532 0.353 1.00 85.25 89 CYS A C 1
ATOM 703 O O . CYS A 1 89 ? 0.590 7.940 -0.078 1.00 85.25 89 CYS A O 1
ATOM 705 N N . GLY A 1 90 ? 1.823 9.809 0.072 1.00 73.75 90 GLY A N 1
ATOM 706 C CA . GLY A 1 90 ? 0.962 10.626 -0.793 1.00 73.75 90 GLY A CA 1
ATOM 707 C C . GLY A 1 90 ? 0.074 11.608 -0.032 1.00 73.75 90 GLY A C 1
ATOM 708 O O . GLY A 1 90 ? -0.744 12.286 -0.642 1.00 73.75 90 GLY A O 1
ATOM 709 N N . SER A 1 91 ? 0.255 11.717 1.286 1.00 66.62 91 SER A N 1
ATOM 710 C CA . SER A 1 91 ? -0.283 12.826 2.079 1.00 66.62 91 SER A CA 1
ATOM 711 C C . SER A 1 91 ? 0.775 13.918 2.253 1.00 66.62 91 SER A C 1
ATOM 713 O O . SER A 1 91 ? 1.971 13.629 2.223 1.00 66.62 91 SER A O 1
ATOM 715 N N . ASP A 1 92 ? 0.354 15.161 2.507 1.00 68.69 92 ASP A N 1
ATOM 716 C CA . ASP A 1 92 ? 1.262 16.307 2.726 1.00 68.69 92 ASP A CA 1
ATOM 717 C C . ASP A 1 92 ? 2.285 16.066 3.851 1.00 68.69 92 ASP A C 1
ATOM 719 O O . ASP A 1 92 ? 3.387 16.610 3.855 1.00 68.69 92 ASP A O 1
ATOM 723 N N . ILE A 1 93 ? 1.915 15.230 4.821 1.00 75.81 93 ILE A N 1
ATOM 724 C CA . ILE A 1 93 ? 2.737 14.846 5.974 1.00 75.81 93 ILE A CA 1
ATOM 725 C C . ILE A 1 93 ? 3.639 13.632 5.710 1.00 75.81 93 ILE A C 1
ATOM 727 O O . ILE A 1 93 ? 4.550 13.376 6.496 1.00 75.81 93 ILE A O 1
ATOM 731 N N . ASN A 1 94 ? 3.391 12.877 4.638 1.00 81.56 94 ASN A N 1
ATOM 732 C CA . ASN A 1 94 ? 4.175 11.713 4.235 1.00 81.56 94 ASN A CA 1
ATOM 733 C C . ASN A 1 94 ? 4.258 11.646 2.705 1.00 81.56 94 ASN A C 1
ATOM 735 O O . ASN A 1 94 ? 3.577 10.821 2.081 1.00 81.56 94 ASN A O 1
ATOM 739 N N . PRO A 1 95 ? 5.040 12.545 2.084 1.00 80.00 95 PRO A N 1
ATOM 740 C CA . PRO A 1 95 ? 5.204 12.551 0.640 1.00 80.00 95 PRO A CA 1
ATOM 741 C C . PRO A 1 95 ? 5.798 11.217 0.175 1.00 80.00 95 PRO A C 1
ATOM 743 O O . PRO A 1 95 ? 6.667 10.643 0.835 1.00 80.00 95 PRO A O 1
ATOM 746 N N . CYS A 1 96 ? 5.311 10.701 -0.955 1.00 80.31 96 CYS A N 1
ATOM 747 C CA . CYS A 1 96 ? 5.930 9.532 -1.576 1.00 80.31 96 CYS A CA 1
ATOM 748 C C . CYS A 1 96 ? 7.355 9.862 -2.036 1.00 80.31 96 CYS A C 1
ATOM 750 O O . CYS A 1 96 ? 7.702 11.021 -2.267 1.00 80.31 96 CYS A O 1
ATOM 752 N N . PHE A 1 97 ? 8.174 8.820 -2.180 1.00 79.81 97 PHE A N 1
ATOM 753 C CA . PHE A 1 97 ? 9.472 8.944 -2.829 1.00 79.81 97 PHE A CA 1
ATOM 754 C C . PHE A 1 97 ? 9.281 9.487 -4.249 1.00 79.81 97 PHE A C 1
ATOM 756 O O . PHE A 1 97 ? 8.528 8.908 -5.030 1.00 79.81 97 PHE A O 1
ATOM 763 N N . ASP A 1 98 ? 9.962 10.586 -4.562 1.00 75.31 98 ASP A N 1
ATOM 764 C CA . ASP A 1 98 ? 9.999 11.159 -5.901 1.00 75.31 98 ASP A CA 1
ATOM 765 C C . ASP A 1 98 ? 11.258 10.654 -6.627 1.00 75.31 98 ASP A C 1
ATOM 767 O O . ASP A 1 98 ? 12.367 11.118 -6.320 1.00 75.31 98 ASP A O 1
ATOM 771 N N . PRO A 1 99 ? 11.121 9.711 -7.579 1.00 67.62 99 PRO A N 1
ATOM 772 C CA . PRO A 1 99 ? 12.263 9.140 -8.282 1.00 67.62 99 PRO A CA 1
ATOM 773 C C . PRO A 1 99 ? 13.003 10.170 -9.139 1.00 67.62 99 PRO A C 1
ATOM 775 O O . PRO A 1 99 ? 14.198 9.988 -9.380 1.00 67.62 99 PRO A O 1
ATOM 778 N N . SER A 1 100 ? 12.356 11.274 -9.539 1.00 69.19 100 SER A N 1
ATOM 779 C CA . SER A 1 100 ? 12.980 12.311 -10.370 1.00 69.19 100 SER A CA 1
ATOM 780 C C . SER A 1 100 ? 14.185 12.965 -9.688 1.00 69.19 100 SER A C 1
ATOM 782 O O . SER A 1 100 ? 15.147 13.352 -10.348 1.00 69.19 100 SER A O 1
ATOM 784 N N . THR A 1 101 ? 14.185 12.994 -8.353 1.00 70.31 101 THR A N 1
ATOM 785 C CA . THR A 1 101 ? 15.283 13.532 -7.537 1.00 70.31 101 THR A CA 1
ATOM 786 C C . THR A 1 101 ? 16.547 12.670 -7.554 1.00 70.31 101 THR A C 1
ATOM 788 O O . THR A 1 101 ? 17.599 13.116 -7.101 1.00 70.31 101 THR A O 1
ATOM 791 N N . SER A 1 102 ? 16.452 11.435 -8.054 1.00 64.75 102 SER A N 1
ATOM 792 C CA . SER A 1 102 ? 17.552 10.465 -8.104 1.00 64.75 102 SER A CA 1
ATOM 793 C C . SER A 1 102 ? 17.961 10.093 -9.533 1.00 64.75 102 SER A C 1
ATOM 795 O O . SER A 1 102 ? 18.846 9.255 -9.710 1.00 64.75 102 SER A O 1
ATOM 797 N N . LEU A 1 103 ? 17.338 10.698 -10.552 1.00 61.91 103 LEU A N 1
ATOM 798 C CA . LEU A 1 103 ? 17.718 10.490 -11.946 1.00 61.91 103 LEU A CA 1
ATOM 799 C C . LEU A 1 103 ? 19.053 11.185 -12.229 1.00 61.91 103 LEU A C 1
ATOM 801 O O . LEU A 1 103 ? 19.210 12.385 -12.006 1.00 61.91 103 LEU A O 1
ATOM 805 N N . MET A 1 104 ? 20.013 10.424 -12.745 1.00 60.16 104 MET A N 1
ATOM 806 C CA . MET A 1 104 ? 21.294 10.941 -13.215 1.00 60.16 104 MET A CA 1
ATOM 807 C C . MET A 1 104 ? 21.410 10.690 -14.712 1.00 60.16 104 MET A C 1
ATOM 809 O O . MET A 1 104 ? 21.169 9.578 -15.178 1.00 60.16 104 MET A O 1
ATOM 813 N N . TRP A 1 105 ? 21.794 11.724 -15.455 1.00 60.31 105 TRP A N 1
ATOM 814 C CA . TRP A 1 105 ? 22.075 11.620 -16.882 1.00 60.31 105 TRP A CA 1
ATOM 815 C C . TRP A 1 105 ? 23.542 11.269 -17.094 1.00 60.31 105 TRP A C 1
ATOM 817 O O . TRP A 1 105 ? 24.427 11.890 -16.504 1.00 60.31 105 TRP A O 1
ATOM 827 N N . GLN A 1 106 ? 23.799 10.287 -17.954 1.00 57.56 106 GLN A N 1
ATOM 828 C CA . GLN A 1 106 ? 25.142 9.992 -18.435 1.00 57.56 106 GLN A CA 1
ATOM 829 C C . GLN A 1 106 ? 25.295 10.589 -19.839 1.00 57.56 106 GLN A C 1
ATOM 831 O O . GLN A 1 106 ? 24.821 10.015 -20.814 1.00 57.56 106 GLN A O 1
ATOM 836 N N . GLU A 1 107 ? 25.927 11.763 -19.930 1.00 63.12 107 GLU A N 1
ATOM 837 C CA . GLU A 1 107 ? 26.057 12.540 -21.179 1.00 63.12 107 GLU A CA 1
ATOM 838 C C . GLU A 1 107 ? 26.913 11.849 -22.260 1.00 63.12 107 GLU A C 1
ATOM 840 O O . GLU A 1 107 ? 26.823 12.201 -23.433 1.00 63.12 107 GLU A O 1
ATOM 845 N N . ASP A 1 108 ? 27.726 10.859 -21.885 1.00 64.19 108 ASP A N 1
ATOM 846 C CA . ASP A 1 108 ? 28.638 10.115 -22.761 1.00 64.19 108 ASP A CA 1
ATOM 847 C C . ASP A 1 108 ? 28.303 8.616 -22.855 1.00 64.19 108 ASP A C 1
ATOM 849 O O . ASP A 1 108 ? 29.176 7.790 -23.128 1.00 64.19 108 ASP A O 1
ATOM 853 N N . ALA A 1 109 ? 27.047 8.245 -22.594 1.00 60.88 109 ALA A N 1
ATOM 854 C CA . ALA A 1 109 ? 26.587 6.873 -22.759 1.00 60.88 109 ALA A CA 1
ATOM 855 C C . ALA A 1 109 ? 26.626 6.461 -24.243 1.00 60.88 109 ALA A C 1
ATOM 857 O O . ALA A 1 109 ? 26.069 7.139 -25.106 1.00 60.88 109 ALA A O 1
ATOM 858 N N . GLU A 1 110 ? 27.275 5.336 -24.552 1.00 60.34 110 GLU A N 1
ATOM 859 C CA . GLU A 1 110 ? 27.209 4.743 -25.888 1.00 60.34 110 GLU A CA 1
ATOM 860 C C . GLU A 1 110 ? 25.761 4.324 -26.211 1.00 60.34 110 GLU A C 1
ATOM 862 O O . GLU A 1 110 ? 25.034 3.811 -25.363 1.00 60.34 110 GLU A O 1
ATOM 867 N N . SER A 1 111 ? 25.330 4.520 -27.458 1.00 56.34 111 SER A N 1
ATOM 868 C CA . SER A 1 111 ? 23.942 4.320 -27.919 1.00 56.34 111 SER A CA 1
ATOM 869 C C . SER A 1 111 ? 23.414 2.878 -27.837 1.00 56.34 111 SER A C 1
ATOM 871 O O . SER A 1 111 ? 22.260 2.634 -28.172 1.00 56.34 111 SER A O 1
ATOM 873 N N . GLN A 1 112 ? 24.255 1.910 -27.465 1.00 52.78 112 GLN A N 1
ATOM 874 C CA . GLN A 1 112 ? 23.963 0.469 -27.508 1.00 52.78 112 GLN A CA 1
ATOM 875 C C . GLN A 1 112 ? 24.288 -0.225 -26.176 1.00 52.78 112 GLN A C 1
ATOM 877 O O . GLN A 1 112 ? 24.693 -1.385 -26.142 1.00 52.78 112 GLN A O 1
ATOM 882 N N . LEU A 1 113 ? 24.149 0.490 -25.058 1.00 51.84 113 LEU A N 1
ATOM 883 C CA . LEU A 1 113 ? 24.448 -0.060 -23.738 1.00 51.84 113 LEU A CA 1
ATOM 884 C C . LEU A 1 113 ? 23.257 -0.857 -23.200 1.00 51.84 113 LEU A C 1
ATOM 886 O O . LEU A 1 113 ? 22.221 -0.290 -22.860 1.00 51.84 113 LEU A O 1
ATOM 890 N N . SER A 1 114 ? 23.435 -2.171 -23.067 1.00 52.78 114 SER A N 1
ATOM 891 C CA . SER A 1 114 ? 22.530 -3.021 -22.290 1.00 52.78 114 SER A CA 1
ATOM 892 C C . SER A 1 114 ? 23.002 -3.109 -20.835 1.00 52.78 114 SER A C 1
ATOM 894 O O . SER A 1 114 ? 24.194 -3.232 -20.538 1.00 52.78 114 SER A O 1
ATOM 896 N N . TYR A 1 115 ? 22.055 -2.990 -19.906 1.00 55.81 115 TYR A N 1
ATOM 897 C CA . TYR A 1 115 ? 22.308 -2.931 -18.468 1.00 55.81 115 TYR A CA 1
ATOM 898 C C . TYR A 1 115 ? 22.504 -4.336 -17.880 1.00 55.81 115 TYR A C 1
ATOM 900 O O . TYR A 1 115 ? 21.610 -5.171 -17.946 1.00 55.81 115 TYR A O 1
ATOM 908 N N . VAL A 1 116 ? 23.670 -4.595 -17.282 1.00 54.47 116 VAL A N 1
ATOM 909 C CA . VAL A 1 116 ? 24.071 -5.942 -16.836 1.00 54.47 116 VAL A CA 1
ATOM 910 C C . VAL A 1 116 ? 23.580 -6.268 -15.425 1.00 54.47 116 VAL A C 1
ATOM 912 O O . VAL A 1 116 ? 22.958 -7.300 -15.195 1.00 54.47 116 VAL A O 1
ATOM 915 N N . SER A 1 117 ? 23.910 -5.409 -14.456 1.00 50.34 117 SER A N 1
ATOM 916 C CA . SER A 1 117 ? 23.566 -5.569 -13.038 1.00 50.34 117 SER A CA 1
ATOM 917 C C . SER A 1 117 ? 24.126 -4.401 -12.223 1.00 50.34 117 SER A C 1
ATOM 919 O O . SER A 1 117 ? 25.250 -3.964 -12.477 1.00 50.34 117 SER A O 1
ATOM 921 N N . TRP A 1 118 ? 23.407 -3.958 -11.190 1.00 55.72 118 TRP A N 1
ATOM 922 C CA . TRP A 1 118 ? 23.948 -3.044 -10.178 1.00 55.72 118 TRP A CA 1
ATOM 923 C C . TRP A 1 118 ? 24.856 -3.821 -9.207 1.00 55.72 118 TRP A C 1
ATOM 925 O O . TRP A 1 118 ? 24.467 -4.920 -8.794 1.00 55.72 118 TRP A O 1
ATOM 935 N N . PRO A 1 119 ? 26.031 -3.300 -8.796 1.00 57.47 119 PRO A N 1
ATOM 936 C CA . PRO A 1 119 ? 26.772 -3.889 -7.683 1.00 57.47 119 PRO A CA 1
ATOM 937 C C . PRO A 1 119 ? 25.886 -3.948 -6.431 1.00 57.47 119 PRO A C 1
ATOM 939 O O . PRO A 1 119 ? 24.965 -3.154 -6.255 1.00 57.47 119 PRO A O 1
ATOM 942 N N . ASN A 1 120 ? 26.123 -4.938 -5.573 1.00 53.91 120 ASN A N 1
ATOM 943 C CA . ASN A 1 120 ? 25.275 -5.196 -4.413 1.00 53.91 120 ASN A CA 1
ATOM 944 C C . ASN A 1 120 ? 25.109 -3.909 -3.576 1.00 53.91 120 ASN A C 1
ATOM 946 O O . ASN A 1 120 ? 26.105 -3.246 -3.308 1.00 53.91 120 ASN A O 1
ATOM 950 N N . LYS A 1 121 ? 23.880 -3.556 -3.150 1.00 51.78 121 LYS A N 1
ATOM 951 C CA . LYS A 1 121 ? 23.527 -2.259 -2.504 1.00 51.78 121 LYS A CA 1
ATOM 952 C C . LYS A 1 121 ? 24.421 -1.845 -1.320 1.00 51.78 121 LYS A C 1
ATOM 954 O O . LYS A 1 121 ? 24.372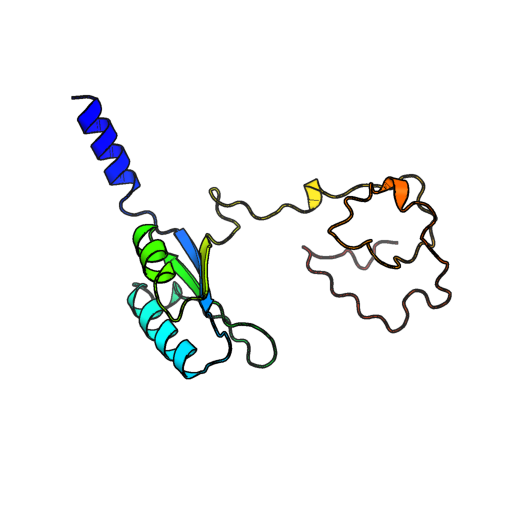 -0.697 -0.886 1.00 51.78 121 LYS A O 1
ATOM 959 N N . VAL A 1 122 ? 25.170 -2.790 -0.757 1.00 53.31 122 VAL A N 1
ATOM 960 C CA . VAL A 1 122 ? 26.105 -2.596 0.355 1.00 53.31 122 VAL A CA 1
ATOM 961 C C . VAL A 1 122 ? 27.355 -1.831 -0.086 1.00 53.31 122 VAL A C 1
ATOM 963 O O . VAL A 1 122 ? 27.854 -0.989 0.662 1.00 53.31 122 VAL A O 1
ATOM 966 N N . ASP A 1 123 ? 27.812 -2.058 -1.315 1.00 56.19 123 ASP A N 1
ATOM 967 C CA . ASP A 1 123 ? 28.903 -1.303 -1.904 1.00 56.19 123 ASP A CA 1
ATOM 968 C C . ASP A 1 123 ? 28.310 -0.022 -2.476 1.00 56.19 123 ASP A C 1
ATOM 970 O O . ASP A 1 123 ? 27.617 -0.018 -3.492 1.00 56.19 123 ASP A O 1
ATOM 974 N N . ARG A 1 124 ? 28.545 1.094 -1.785 1.00 58.12 124 ARG A N 1
ATOM 975 C CA . ARG A 1 124 ? 28.204 2.448 -2.244 1.00 58.12 124 ARG A CA 1
ATOM 976 C C . ARG A 1 124 ? 29.085 2.853 -3.430 1.00 58.12 124 ARG A C 1
ATOM 978 O O . ARG A 1 124 ? 29.758 3.878 -3.368 1.00 58.12 124 ARG A O 1
ATOM 985 N N . THR A 1 125 ? 29.142 2.021 -4.464 1.00 63.56 125 THR A N 1
ATOM 986 C CA . THR A 1 125 ? 29.930 2.248 -5.667 1.00 63.56 125 THR A CA 1
ATOM 987 C C . THR A 1 125 ? 29.415 3.520 -6.341 1.00 63.56 125 THR A C 1
ATOM 989 O O . THR A 1 125 ? 28.239 3.571 -6.712 1.00 63.56 125 THR A O 1
ATOM 992 N N . PRO A 1 126 ? 30.251 4.564 -6.472 1.00 62.69 126 PRO A N 1
ATOM 993 C CA . PRO A 1 126 ? 29.914 5.741 -7.256 1.00 62.69 126 PRO A CA 1
ATOM 994 C C . PRO A 1 126 ? 29.521 5.345 -8.680 1.00 62.69 126 PRO A C 1
ATOM 996 O O . PRO A 1 126 ? 30.131 4.460 -9.275 1.00 62.69 126 PRO A O 1
ATOM 999 N N . PHE A 1 127 ? 28.525 6.020 -9.252 1.00 57.47 127 PHE A N 1
ATOM 1000 C CA . PHE A 1 127 ? 28.048 5.723 -10.608 1.00 57.47 127 PHE A CA 1
ATOM 1001 C C . PHE A 1 127 ? 29.159 5.858 -11.668 1.00 57.47 127 PHE A C 1
ATOM 1003 O O . PHE A 1 127 ? 29.210 5.075 -12.614 1.00 57.47 127 PHE A O 1
ATOM 1010 N N . SER A 1 128 ? 30.113 6.776 -11.456 1.00 59.44 128 SER A N 1
ATOM 1011 C CA . SER A 1 128 ? 31.323 6.930 -12.280 1.00 59.44 128 SER A CA 1
ATOM 1012 C C . SER A 1 128 ? 32.158 5.655 -12.391 1.00 59.44 128 SER A C 1
ATOM 1014 O O . SER A 1 128 ? 32.797 5.429 -13.415 1.00 59.44 128 SER A O 1
ATOM 1016 N N . ASP A 1 129 ? 32.134 4.808 -11.362 1.00 63.28 129 ASP A N 1
ATOM 1017 C CA . ASP A 1 129 ? 32.995 3.628 -11.233 1.00 63.28 129 ASP A CA 1
ATOM 1018 C C . ASP A 1 129 ? 32.367 2.386 -11.895 1.00 63.28 129 ASP A C 1
ATOM 1020 O O . ASP A 1 129 ? 32.976 1.315 -11.961 1.00 63.28 129 ASP A O 1
ATOM 1024 N N . ILE A 1 130 ? 31.138 2.529 -12.405 1.00 62.56 130 ILE A N 1
ATOM 1025 C CA . ILE A 1 130 ? 30.422 1.528 -13.207 1.00 62.56 130 ILE A CA 1
ATOM 1026 C C . ILE A 1 130 ? 30.732 1.720 -14.707 1.00 62.56 130 ILE A C 1
ATOM 1028 O O . ILE A 1 130 ? 30.486 0.827 -15.522 1.00 62.56 130 ILE A O 1
ATOM 1032 N N . LYS A 1 131 ? 31.354 2.847 -15.085 1.00 56.38 131 LYS A N 1
ATOM 1033 C CA . LYS A 1 131 ? 31.806 3.124 -16.453 1.00 56.38 131 LYS A CA 1
ATOM 1034 C C . LYS A 1 131 ? 32.740 2.006 -16.946 1.00 56.38 131 LYS A C 1
ATOM 1036 O O . LYS A 1 131 ? 33.760 1.718 -16.329 1.00 56.38 131 LYS A O 1
ATOM 1041 N N . GLY A 1 132 ? 32.370 1.359 -18.056 1.00 57.03 132 GLY A N 1
ATOM 1042 C CA . GLY A 1 132 ? 33.115 0.236 -18.648 1.00 57.03 132 GLY A CA 1
ATOM 1043 C C . GLY A 1 132 ? 32.711 -1.165 -18.165 1.00 57.03 132 GLY A C 1
ATOM 1044 O O . GLY A 1 132 ? 33.322 -2.140 -18.589 1.00 57.03 132 GLY A O 1
ATOM 1045 N N . ARG A 1 133 ? 31.682 -1.298 -17.313 1.00 58.47 133 ARG A N 1
ATOM 1046 C CA . ARG A 1 133 ? 31.084 -2.601 -16.937 1.00 58.47 133 ARG A CA 1
ATOM 1047 C C . ARG A 1 133 ? 29.924 -3.038 -17.840 1.00 58.47 133 ARG A C 1
ATOM 1049 O O . ARG A 1 133 ? 29.206 -3.978 -17.512 1.00 58.47 133 ARG A O 1
ATOM 1056 N N . TYR A 1 134 ? 29.736 -2.349 -18.955 1.00 58.84 134 TYR A N 1
ATOM 1057 C CA . TYR A 1 134 ? 28.721 -2.660 -19.948 1.00 58.84 134 TYR A CA 1
ATOM 1058 C C . TYR A 1 134 ? 29.295 -3.638 -20.973 1.00 58.84 134 TYR A C 1
ATOM 1060 O O . TYR A 1 134 ? 30.448 -3.491 -21.380 1.00 58.84 134 TYR A O 1
ATOM 1068 N N . TYR A 1 135 ? 28.508 -4.629 -21.386 1.00 57.91 135 TYR A N 1
ATOM 1069 C CA . TYR A 1 135 ? 28.841 -5.471 -22.532 1.00 57.91 135 TYR A CA 1
ATOM 1070 C C . TYR A 1 135 ? 27.841 -5.238 -23.658 1.00 57.91 135 TYR A C 1
ATOM 1072 O O . TYR A 1 135 ? 26.694 -4.858 -23.424 1.00 57.91 135 TYR A O 1
ATOM 1080 N N . PHE A 1 136 ? 28.297 -5.491 -24.882 1.00 52.00 136 PHE A N 1
ATOM 1081 C CA . PHE A 1 136 ? 27.414 -5.649 -26.026 1.00 52.00 136 PHE A CA 1
ATOM 1082 C C . PHE A 1 136 ? 26.612 -6.932 -25.844 1.00 52.00 136 PHE A C 1
ATOM 1084 O O . PHE A 1 136 ? 27.176 -8.026 -25.834 1.00 52.00 136 PHE A O 1
ATOM 1091 N N . ASP A 1 137 ? 25.309 -6.787 -25.629 1.00 54.78 137 ASP A N 1
ATOM 1092 C CA . ASP A 1 137 ? 24.383 -7.905 -25.692 1.00 54.78 137 ASP A CA 1
ATOM 1093 C C . ASP A 1 137 ? 23.872 -8.026 -27.127 1.00 54.78 137 ASP A C 1
ATOM 1095 O O . ASP A 1 137 ? 22.975 -7.291 -27.532 1.00 54.78 137 ASP A O 1
ATOM 1099 N N . ASP A 1 138 ? 24.424 -8.966 -27.894 1.00 56.62 138 ASP A N 1
ATOM 1100 C CA . ASP A 1 138 ? 23.983 -9.233 -29.270 1.00 56.62 138 ASP A CA 1
ATOM 1101 C C . ASP A 1 138 ? 22.514 -9.698 -29.342 1.00 56.62 138 ASP A C 1
ATOM 1103 O O . ASP A 1 138 ? 21.905 -9.686 -30.417 1.00 56.62 138 ASP A O 1
ATOM 1107 N N . SER A 1 139 ? 21.925 -10.112 -28.212 1.00 64.69 139 SER A N 1
ATOM 1108 C CA . SER A 1 139 ? 20.504 -10.447 -28.118 1.00 64.69 139 SER A CA 1
ATOM 1109 C C . SER A 1 139 ? 19.607 -9.239 -27.831 1.00 64.69 139 SER A C 1
ATOM 1111 O O . SER A 1 139 ? 18.393 -9.365 -27.978 1.00 64.69 139 SER A O 1
ATOM 1113 N N . ASN A 1 140 ? 20.165 -8.075 -27.468 1.00 61.56 140 ASN A N 1
ATOM 1114 C CA . ASN A 1 140 ? 19.427 -6.883 -27.029 1.00 61.56 140 ASN A CA 1
ATOM 1115 C C . ASN A 1 140 ? 18.372 -7.179 -25.939 1.00 61.56 140 ASN A C 1
ATOM 1117 O O . ASN A 1 140 ? 17.253 -6.666 -26.001 1.00 61.56 140 ASN A O 1
ATOM 1121 N N . GLY A 1 141 ? 18.678 -8.047 -24.970 1.00 63.56 141 GLY A N 1
ATOM 1122 C CA . GLY A 1 141 ? 17.742 -8.420 -23.906 1.00 63.56 141 GLY A CA 1
ATOM 1123 C C . GLY A 1 141 ? 16.541 -9.238 -24.387 1.00 63.56 141 GLY A C 1
ATOM 1124 O O . GLY A 1 141 ? 15.516 -9.292 -23.704 1.00 63.56 141 GLY A O 1
ATOM 1125 N N . LYS A 1 142 ? 16.634 -9.866 -25.565 1.00 58.62 142 LYS A N 1
ATOM 1126 C CA . LYS A 1 142 ? 15.591 -10.758 -26.076 1.00 58.62 142 LYS A CA 1
ATOM 1127 C C . LYS A 1 142 ? 15.303 -11.855 -25.045 1.00 58.62 142 LYS A C 1
ATOM 1129 O O . LYS A 1 142 ? 16.218 -12.471 -24.510 1.00 58.62 142 LYS A O 1
ATOM 1134 N N . ASP A 1 143 ? 14.018 -12.080 -24.787 1.00 63.31 143 ASP A N 1
ATOM 1135 C CA . ASP A 1 143 ? 13.491 -13.047 -23.813 1.00 63.31 143 ASP A CA 1
ATOM 1136 C C . ASP A 1 143 ? 13.693 -12.669 -22.324 1.00 63.31 143 ASP A C 1
ATOM 1138 O O . ASP A 1 143 ? 13.464 -13.501 -21.443 1.00 63.31 143 ASP A O 1
ATOM 1142 N N . VAL A 1 144 ? 14.062 -11.415 -22.017 1.00 64.56 144 VAL A N 1
ATOM 1143 C CA . VAL A 1 144 ? 14.067 -10.872 -20.647 1.00 64.56 144 VAL A CA 1
ATOM 1144 C C . VAL A 1 144 ? 12.866 -9.949 -20.433 1.00 64.56 144 VAL A C 1
ATOM 1146 O O . VAL A 1 144 ? 12.797 -8.855 -20.989 1.00 64.56 144 VAL A O 1
ATOM 1149 N N . ASP A 1 145 ? 11.943 -10.359 -19.561 1.00 69.75 145 ASP A N 1
ATOM 1150 C CA . ASP A 1 145 ? 10.827 -9.508 -19.144 1.00 69.75 145 ASP A CA 1
ATOM 1151 C C . ASP A 1 145 ? 11.296 -8.465 -18.118 1.00 69.75 145 ASP A C 1
ATOM 1153 O O . ASP A 1 145 ? 11.660 -8.794 -16.983 1.00 69.75 145 ASP A O 1
ATOM 1157 N N . VAL A 1 146 ? 11.249 -7.186 -18.501 1.00 70.62 146 VAL A N 1
ATOM 1158 C CA . VAL A 1 146 ? 11.543 -6.056 -17.611 1.00 70.62 146 VAL A CA 1
ATOM 1159 C C . VAL A 1 146 ? 10.238 -5.416 -17.150 1.00 70.62 146 VAL A C 1
ATOM 1161 O O . VAL A 1 146 ? 9.494 -4.831 -17.933 1.00 70.62 146 VAL A O 1
ATOM 1164 N N . TRP A 1 147 ? 9.973 -5.501 -15.848 1.00 72.38 147 TRP A N 1
ATOM 1165 C CA . TRP A 1 147 ? 8.804 -4.893 -15.219 1.00 72.38 147 TRP A CA 1
ATOM 1166 C C . TRP A 1 147 ? 9.167 -3.509 -14.680 1.00 72.38 147 TRP A C 1
ATOM 1168 O O . TRP A 1 147 ? 9.990 -3.391 -13.772 1.00 72.38 147 TRP A O 1
ATOM 1178 N N . ILE A 1 148 ? 8.544 -2.464 -15.228 1.00 72.62 148 ILE A N 1
ATOM 1179 C CA . ILE A 1 148 ? 8.766 -1.071 -14.826 1.00 72.62 148 ILE A CA 1
ATOM 1180 C C . ILE A 1 148 ? 7.528 -0.569 -14.077 1.00 72.62 148 ILE A C 1
ATOM 1182 O O . ILE A 1 148 ? 6.423 -0.573 -14.615 1.00 72.62 148 ILE A O 1
ATOM 1186 N N . MET A 1 149 ? 7.719 -0.136 -12.830 1.00 67.44 149 MET A N 1
ATOM 1187 C CA . MET A 1 149 ? 6.703 0.566 -12.042 1.00 67.44 149 MET A CA 1
ATOM 1188 C C . MET A 1 149 ? 6.988 2.068 -12.105 1.00 67.44 149 MET A C 1
ATOM 1190 O O . MET A 1 149 ? 7.816 2.569 -11.349 1.00 67.44 149 MET A O 1
ATOM 1194 N N . ASP A 1 150 ? 6.320 2.768 -13.019 1.00 74.00 150 ASP A N 1
ATOM 1195 C CA . ASP A 1 150 ? 6.454 4.214 -13.231 1.00 74.00 150 ASP A CA 1
ATOM 1196 C C . ASP A 1 150 ? 5.087 4.808 -13.622 1.00 74.00 150 ASP A C 1
ATOM 1198 O O . ASP A 1 150 ? 4.094 4.098 -13.792 1.00 74.00 150 ASP A O 1
ATOM 1202 N N . THR A 1 151 ? 5.038 6.121 -13.786 1.00 73.19 151 THR A N 1
ATOM 1203 C CA . THR A 1 151 ? 3.927 6.889 -14.354 1.00 73.19 151 THR A CA 1
ATOM 1204 C C . THR A 1 151 ? 3.578 6.500 -15.797 1.00 73.19 151 THR A C 1
ATOM 1206 O O . THR A 1 151 ? 2.483 6.809 -16.264 1.00 73.19 151 THR A O 1
ATOM 1209 N N . GLY A 1 152 ? 4.478 5.799 -16.491 1.00 76.00 152 GLY A N 1
ATOM 1210 C CA . GLY A 1 152 ? 4.298 5.285 -17.846 1.00 76.00 152 GLY A CA 1
ATOM 1211 C C . GLY A 1 152 ? 5.543 5.501 -18.705 1.00 76.00 152 GLY A C 1
ATOM 1212 O O . GLY A 1 152 ? 6.537 6.058 -18.251 1.00 76.00 152 GLY A O 1
ATOM 1213 N N . ALA A 1 153 ? 5.485 5.064 -19.962 1.00 76.19 153 ALA A N 1
ATOM 1214 C CA . ALA A 1 153 ? 6.524 5.323 -20.953 1.00 76.19 153 ALA A CA 1
ATOM 1215 C C . ALA A 1 153 ? 5.886 5.759 -22.274 1.00 76.19 153 ALA A C 1
ATOM 1217 O O . ALA A 1 153 ? 4.840 5.240 -22.675 1.00 76.19 153 ALA A O 1
ATOM 1218 N N . THR A 1 154 ? 6.525 6.696 -22.971 1.00 79.19 154 THR A N 1
ATOM 1219 C CA . THR A 1 154 ? 6.140 7.045 -24.340 1.00 79.19 154 THR A CA 1
ATOM 1220 C C . THR A 1 154 ? 6.659 5.957 -25.269 1.00 79.19 154 THR A C 1
ATOM 1222 O O . THR A 1 154 ? 7.835 5.944 -25.612 1.00 79.19 154 THR A O 1
ATOM 1225 N N . ILE A 1 155 ? 5.775 5.043 -25.673 1.00 72.62 155 ILE A N 1
ATOM 1226 C CA . ILE A 1 155 ? 6.119 3.897 -26.535 1.00 72.62 155 ILE A CA 1
ATOM 1227 C C . ILE A 1 155 ? 6.667 4.356 -27.899 1.00 72.62 155 ILE A C 1
ATOM 1229 O O . ILE A 1 155 ? 7.437 3.645 -28.531 1.00 72.62 155 ILE A O 1
ATOM 1233 N N . GLU A 1 156 ? 6.297 5.559 -28.338 1.00 83.25 156 GLU A N 1
ATOM 1234 C CA . GLU A 1 156 ? 6.741 6.156 -29.603 1.00 83.25 156 GLU A CA 1
ATOM 1235 C C . GLU A 1 156 ? 8.052 6.954 -29.487 1.00 83.25 156 GLU A C 1
ATOM 1237 O O . GLU A 1 156 ? 8.452 7.602 -30.455 1.00 83.25 156 GLU A O 1
ATOM 1242 N N . HIS A 1 157 ? 8.713 6.964 -28.322 1.00 68.00 157 HIS A N 1
ATOM 1243 C CA . HIS A 1 157 ? 10.005 7.637 -28.193 1.00 68.00 157 HIS A CA 1
ATOM 1244 C C . HIS A 1 157 ? 11.052 6.922 -29.074 1.00 68.00 157 HIS A C 1
ATOM 1246 O O . HIS A 1 157 ? 11.182 5.703 -28.950 1.00 68.00 157 HIS A O 1
ATOM 1252 N N . PRO A 1 158 ? 11.764 7.647 -29.962 1.00 54.19 158 PRO A N 1
ATOM 1253 C CA . PRO A 1 158 ? 12.751 7.064 -30.871 1.00 54.19 158 PRO A CA 1
ATOM 1254 C C . PRO A 1 158 ? 13.988 6.525 -30.149 1.00 54.19 158 PRO A C 1
ATOM 1256 O O . PRO A 1 158 ? 14.282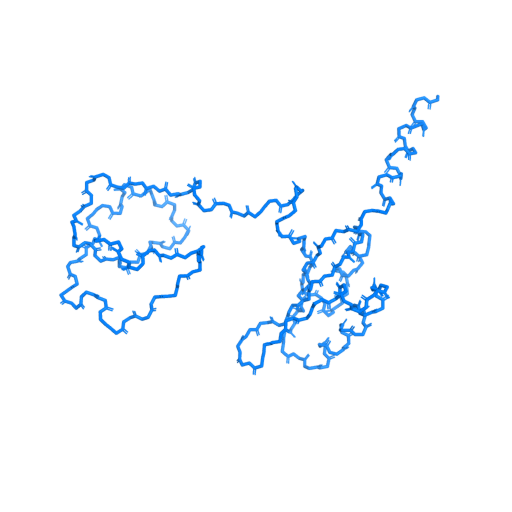 7.008 -29.026 1.00 54.19 158 PRO A O 1
#